Protein AF-Q4RQP5-F1 (afdb_monomer)

Solvent-accessible surface area (backbone atoms only — not comparable to full-atom values): 4396 Å² total; per-residue (Å²): 135,56,73,66,57,52,53,52,50,34,48,72,21,54,94,40,76,46,77,50,75,52,92,71,77,99,53,97,56,56,68,56,53,52,51,52,51,48,54,50,30,53,58,16,44,19,48,68,43,65,46,54,47,89,90,54,86,48,80,71,72,90,76,73,77,74,79,81,76,116

Structure (mmCIF, N/CA/C/O backbone):
data_AF-Q4RQP5-F1
#
_entry.id   AF-Q4RQP5-F1
#
loop_
_atom_site.group_PDB
_atom_site.id
_atom_site.type_symbol
_atom_site.label_atom_id
_atom_site.label_alt_id
_atom_site.label_comp_id
_atom_site.label_asym_id
_atom_site.label_entity_id
_atom_site.label_seq_id
_atom_site.pdbx_PDB_ins_code
_atom_site.Cartn_x
_atom_site.Cartn_y
_atom_site.Cartn_z
_atom_site.occupancy
_atom_site.B_iso_or_equiv
_atom_site.auth_seq_id
_atom_site.auth_comp_id
_atom_site.auth_asym_id
_atom_site.auth_atom_id
_atom_site.pdbx_PDB_model_num
ATOM 1 N N . MET A 1 1 ? -24.106 -2.366 -11.408 1.00 68.44 1 MET A N 1
ATOM 2 C CA . MET A 1 1 ? -23.445 -2.555 -10.099 1.00 68.44 1 MET A CA 1
ATOM 3 C C . MET A 1 1 ? -24.220 -1.746 -9.079 1.00 68.44 1 MET A C 1
ATOM 5 O O . MET A 1 1 ? -24.488 -0.584 -9.365 1.00 68.44 1 MET A O 1
ATOM 9 N N . SER A 1 2 ? -24.680 -2.355 -7.987 1.00 91.81 2 SER A N 1
ATOM 10 C CA . SER A 1 2 ? -25.513 -1.655 -7.001 1.00 91.81 2 SER A CA 1
ATOM 11 C C . SER A 1 2 ? -24.658 -0.770 -6.085 1.00 91.81 2 SER A C 1
ATOM 13 O O . SER A 1 2 ? -23.451 -0.982 -5.951 1.00 91.81 2 SER A O 1
ATOM 15 N N . SER A 1 3 ? -25.270 0.222 -5.435 1.00 88.31 3 SER A N 1
ATOM 16 C CA . SER A 1 3 ? -24.592 1.052 -4.425 1.00 88.31 3 SER A CA 1
ATOM 17 C C . SER A 1 3 ? -24.024 0.214 -3.273 1.00 88.31 3 SER A C 1
ATOM 19 O O . SER A 1 3 ? -22.929 0.494 -2.790 1.00 88.31 3 SER A O 1
ATOM 21 N N . MET A 1 4 ? -24.719 -0.861 -2.891 1.00 90.38 4 MET A N 1
ATOM 22 C CA . MET A 1 4 ? -24.263 -1.824 -1.885 1.00 90.38 4 MET A CA 1
ATOM 23 C C . MET A 1 4 ? -22.986 -2.562 -2.297 1.00 90.38 4 MET A C 1
ATOM 25 O O . MET A 1 4 ? -22.135 -2.820 -1.448 1.00 90.38 4 MET A O 1
ATOM 29 N N . ASP A 1 5 ? -22.823 -2.878 -3.583 1.00 92.00 5 ASP A N 1
ATOM 30 C CA . ASP A 1 5 ? -21.614 -3.548 -4.075 1.00 92.00 5 ASP A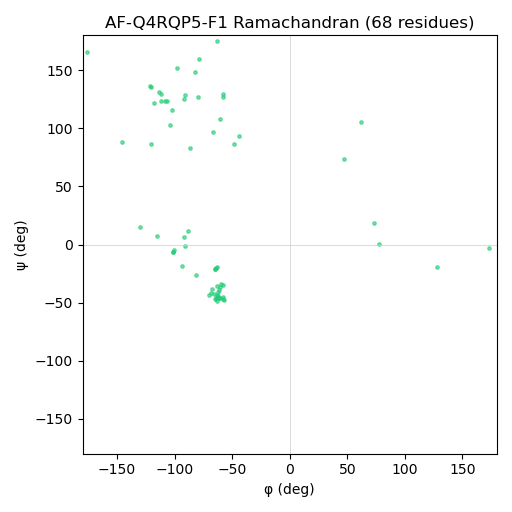 CA 1
ATOM 31 C C . ASP A 1 5 ? -20.391 -2.626 -3.973 1.00 92.00 5 ASP A C 1
ATOM 33 O O . ASP A 1 5 ? -19.307 -3.073 -3.595 1.00 92.00 5 ASP A O 1
ATOM 37 N N . LEU A 1 6 ? -20.567 -1.326 -4.246 1.00 89.31 6 LEU A N 1
ATOM 38 C CA . LEU A 1 6 ? -19.508 -0.327 -4.071 1.00 89.31 6 LEU A CA 1
ATOM 39 C C . LEU A 1 6 ? -19.118 -0.157 -2.602 1.00 89.31 6 LEU A C 1
ATOM 41 O O . LEU A 1 6 ? -17.933 -0.065 -2.293 1.00 89.31 6 LEU A O 1
ATOM 45 N N . GLU A 1 7 ? -20.102 -0.116 -1.706 1.00 91.69 7 GLU A N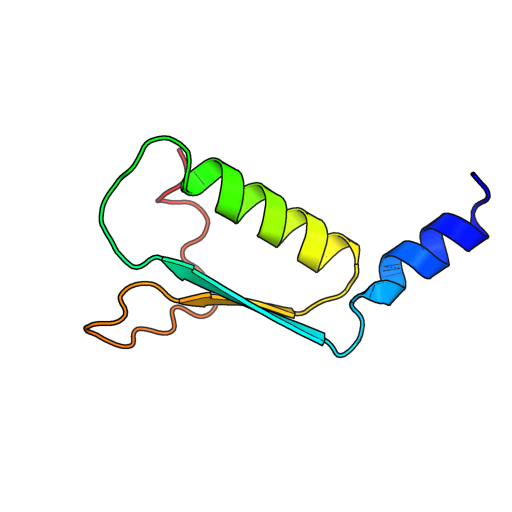 1
ATOM 46 C CA . GLU A 1 7 ? -19.857 0.024 -0.270 1.00 91.69 7 GLU A CA 1
ATOM 47 C C . GLU A 1 7 ? -19.080 -1.182 0.267 1.00 91.69 7 GLU A C 1
ATOM 49 O O . GLU A 1 7 ? -18.085 -1.036 0.975 1.00 91.69 7 GLU A O 1
ATOM 54 N N . ARG A 1 8 ? -19.463 -2.394 -0.158 1.00 91.38 8 ARG A N 1
ATOM 55 C CA . ARG A 1 8 ? -18.722 -3.615 0.175 1.00 91.38 8 ARG A CA 1
ATOM 56 C C . ARG A 1 8 ? -17.295 -3.569 -0.346 1.00 91.38 8 ARG A C 1
ATOM 58 O O . ARG A 1 8 ? -16.380 -3.881 0.410 1.00 91.38 8 ARG A O 1
ATOM 65 N N . LEU A 1 9 ? -17.102 -3.152 -1.599 1.00 91.69 9 LEU A N 1
ATOM 66 C CA . LEU A 1 9 ? -15.783 -3.025 -2.218 1.00 91.69 9 LEU A CA 1
ATOM 67 C C . LEU A 1 9 ? -14.876 -2.074 -1.421 1.00 91.69 9 LEU A C 1
ATOM 69 O O . LEU A 1 9 ? -13.739 -2.434 -1.116 1.00 91.69 9 LEU A O 1
ATOM 73 N N . LYS A 1 10 ? -15.401 -0.915 -1.010 1.00 91.81 10 LYS A N 1
ATOM 74 C CA . LYS A 1 10 ? -14.684 0.081 -0.196 1.00 91.81 10 LYS A CA 1
ATOM 75 C C . LYS A 1 10 ? -14.281 -0.416 1.191 1.00 91.81 10 LYS A C 1
ATOM 77 O O . LYS A 1 10 ? -13.387 0.158 1.794 1.00 91.81 10 LYS A O 1
ATOM 82 N N . MET A 1 11 ? -14.916 -1.475 1.688 1.00 92.06 11 MET A N 1
ATOM 83 C CA . MET A 1 11 ? -14.608 -2.075 2.988 1.00 92.06 11 MET A CA 1
ATOM 84 C C . MET A 1 11 ? -13.747 -3.339 2.880 1.00 92.06 11 MET A C 1
ATOM 86 O O . MET A 1 11 ? -13.316 -3.878 3.900 1.00 92.06 11 MET A O 1
ATOM 90 N N . THR A 1 12 ? -13.447 -3.821 1.667 1.00 94.62 12 THR A N 1
ATOM 91 C CA . THR A 1 12 ? -12.652 -5.051 1.471 1.00 94.62 12 THR A CA 1
ATOM 92 C C . THR A 1 12 ? -11.219 -4.949 1.989 1.00 94.62 12 THR A C 1
ATOM 94 O O . THR A 1 12 ? -10.593 -5.970 2.245 1.00 94.62 12 THR A O 1
ATOM 97 N N . GLY A 1 13 ? -10.678 -3.754 2.179 1.00 90.81 13 GLY A N 1
ATOM 98 C CA . GLY A 1 13 ? -9.358 -3.511 2.753 1.00 90.81 13 GLY A CA 1
ATOM 99 C C . GLY A 1 13 ? -9.378 -3.086 4.219 1.00 90.81 13 GLY A C 1
ATOM 100 O O . GLY A 1 13 ? -8.310 -3.006 4.820 1.00 90.81 13 GLY A O 1
ATOM 101 N N . ALA A 1 14 ? -10.549 -2.850 4.820 1.00 92.69 14 ALA A N 1
ATOM 102 C CA . ALA A 1 14 ? -10.648 -2.363 6.192 1.00 92.69 14 ALA A CA 1
ATOM 103 C C . ALA A 1 14 ? -9.942 -3.314 7.176 1.00 92.69 14 ALA A C 1
ATOM 105 O O . ALA A 1 14 ? -10.176 -4.524 7.180 1.00 92.69 14 ALA A O 1
ATOM 106 N N . GLY A 1 15 ? -9.037 -2.763 7.989 1.00 91.94 15 GLY A N 1
ATOM 107 C CA . GLY A 1 15 ? -8.217 -3.530 8.934 1.00 91.94 15 GLY A CA 1
ATOM 108 C C . GLY A 1 15 ? -7.033 -4.285 8.313 1.00 91.94 15 GLY A C 1
ATOM 109 O O . GLY A 1 15 ? -6.296 -4.942 9.044 1.00 91.94 15 GLY A O 1
ATOM 110 N N . ARG A 1 16 ? -6.813 -4.190 6.995 1.00 92.75 16 ARG A N 1
ATOM 111 C CA . ARG A 1 16 ? -5.665 -4.795 6.301 1.00 92.75 16 ARG A CA 1
ATOM 112 C C . ARG A 1 16 ? -4.550 -3.771 6.081 1.00 92.75 16 ARG A C 1
ATOM 114 O O . ARG A 1 16 ? -4.799 -2.572 5.940 1.00 92.75 16 ARG A O 1
ATOM 121 N N . ALA A 1 17 ? -3.319 -4.271 6.023 1.00 91.94 17 ALA A N 1
ATOM 122 C CA . ALA A 1 17 ? -2.127 -3.503 5.693 1.00 91.94 17 ALA A CA 1
ATOM 123 C C . ALA A 1 17 ? -1.447 -4.095 4.451 1.00 91.94 17 ALA A C 1
ATOM 125 O O . ALA A 1 17 ? -1.299 -5.311 4.346 1.00 91.94 17 ALA A O 1
ATOM 126 N N . ILE A 1 18 ? -1.039 -3.235 3.520 1.00 88.94 18 ILE A N 1
ATOM 127 C CA . ILE A 1 18 ? -0.328 -3.592 2.289 1.00 88.94 18 ILE A CA 1
ATOM 128 C C . ILE A 1 18 ? 1.040 -2.924 2.346 1.00 88.94 18 ILE A C 1
ATOM 130 O O . ILE A 1 18 ? 1.113 -1.704 2.437 1.00 88.94 18 ILE A O 1
ATOM 134 N N . ALA A 1 19 ? 2.113 -3.707 2.275 1.00 87.94 19 ALA A N 1
ATOM 135 C CA . ALA A 1 19 ? 3.472 -3.193 2.155 1.00 87.94 19 ALA A CA 1
ATOM 136 C C . ALA A 1 19 ? 3.986 -3.435 0.733 1.00 87.94 19 ALA A C 1
ATOM 138 O O . ALA A 1 19 ? 4.000 -4.573 0.263 1.00 87.94 19 ALA A O 1
ATOM 139 N N . VAL A 1 20 ? 4.400 -2.370 0.049 1.00 82.25 20 VAL A N 1
ATOM 140 C CA . VAL A 1 20 ? 5.027 -2.439 -1.273 1.00 82.25 20 VAL A CA 1
ATOM 141 C C . VAL A 1 20 ? 6.524 -2.268 -1.089 1.00 82.25 20 VAL A C 1
ATOM 143 O O . VAL A 1 20 ? 6.980 -1.218 -0.634 1.00 82.25 20 VAL A O 1
ATOM 146 N N . LEU A 1 21 ? 7.275 -3.312 -1.431 1.00 80.44 21 LEU A N 1
ATOM 147 C CA . LEU A 1 21 ? 8.725 -3.335 -1.335 1.00 80.44 21 LEU A CA 1
ATOM 148 C C . LEU A 1 21 ? 9.348 -3.370 -2.729 1.00 80.44 21 LEU A C 1
ATOM 150 O O . LEU A 1 21 ? 9.008 -4.228 -3.541 1.00 80.44 21 LEU A O 1
ATOM 154 N N . THR A 1 22 ? 10.294 -2.468 -2.977 1.00 73.75 22 THR A N 1
ATOM 155 C CA . THR A 1 22 ? 11.078 -2.429 -4.217 1.00 73.75 22 THR A CA 1
ATOM 156 C C . THR A 1 22 ? 12.531 -2.796 -3.921 1.00 73.75 22 THR A C 1
ATOM 158 O O . THR A 1 22 ? 13.171 -2.168 -3.078 1.00 73.75 22 THR A O 1
ATOM 161 N N . SER A 1 23 ? 13.062 -3.816 -4.600 1.00 66.19 23 SER A N 1
ATOM 162 C CA . SER A 1 23 ? 14.398 -4.374 -4.338 1.00 66.19 23 SER A CA 1
ATOM 163 C C . SER A 1 23 ? 15.543 -3.740 -5.144 1.00 66.19 23 SER A C 1
ATOM 165 O O . SER A 1 23 ? 16.682 -4.165 -4.975 1.00 66.19 23 SER A O 1
ATOM 167 N N . GLY A 1 24 ? 15.292 -2.770 -6.032 1.00 62.16 24 GLY A N 1
ATOM 168 C CA . GLY A 1 24 ? 16.329 -2.241 -6.929 1.00 62.16 24 GLY A CA 1
ATOM 169 C C . GLY A 1 24 ? 15.880 -1.071 -7.810 1.00 62.16 24 GLY A C 1
ATOM 170 O O . GLY A 1 24 ? 14.687 -0.802 -7.900 1.00 62.16 24 GLY A O 1
ATOM 171 N N . GLY A 1 25 ? 16.874 -0.386 -8.397 1.00 60.62 25 GLY A N 1
ATOM 172 C CA . GLY A 1 25 ? 16.833 0.983 -8.940 1.00 60.62 25 GLY A CA 1
ATOM 173 C C . GLY A 1 25 ? 15.894 1.279 -10.114 1.00 60.62 25 GLY A C 1
ATOM 174 O O . GLY A 1 25 ? 15.229 0.394 -10.643 1.00 60.62 25 GLY A O 1
ATOM 175 N N . ASP A 1 26 ? 15.853 2.566 -10.480 1.00 57.97 26 ASP A N 1
ATOM 176 C CA . ASP A 1 26 ? 14.853 3.223 -11.335 1.00 57.97 26 ASP A CA 1
ATOM 177 C C . ASP A 1 26 ? 14.544 2.494 -12.655 1.00 57.97 26 ASP A C 1
ATOM 179 O O . ASP A 1 26 ? 15.087 2.783 -13.719 1.00 57.97 26 ASP A O 1
ATOM 183 N N . ALA A 1 27 ? 13.603 1.556 -12.588 1.00 61.69 27 ALA A N 1
ATOM 184 C CA . ALA A 1 27 ? 12.956 0.944 -13.733 1.00 61.69 27 ALA A CA 1
ATOM 185 C C . ALA A 1 27 ? 11.683 1.719 -14.111 1.00 61.69 27 ALA A C 1
ATOM 187 O O . ALA A 1 27 ? 10.791 1.964 -13.286 1.00 61.69 27 ALA A O 1
ATOM 188 N N . GLN A 1 28 ? 11.577 2.069 -15.394 1.00 59.25 28 GLN A N 1
ATOM 189 C CA . GLN A 1 28 ? 10.417 2.752 -15.961 1.00 59.25 28 GLN A CA 1
ATOM 190 C C . GLN A 1 28 ? 9.164 1.872 -15.788 1.00 59.25 28 GLN A C 1
ATOM 192 O O . GLN A 1 28 ? 9.030 0.829 -16.419 1.00 59.25 28 GLN A O 1
ATOM 197 N N . GLY A 1 29 ? 8.260 2.273 -14.888 1.00 65.38 29 GLY A N 1
ATOM 198 C CA . GLY A 1 29 ? 7.021 1.541 -14.580 1.00 65.38 29 GLY A CA 1
ATOM 199 C C . GLY A 1 29 ? 6.793 1.243 -13.096 1.00 65.38 29 GLY A C 1
ATOM 200 O O . GLY A 1 29 ? 5.641 1.078 -12.691 1.00 65.38 29 GLY A O 1
ATOM 201 N N . MET A 1 30 ? 7.832 1.278 -12.252 1.00 73.19 30 MET A N 1
ATOM 202 C CA . MET A 1 30 ? 7.661 1.072 -10.801 1.00 73.19 30 MET A CA 1
ATOM 203 C C . MET A 1 30 ? 6.766 2.146 -10.174 1.00 73.19 30 MET A C 1
ATOM 205 O O . MET A 1 30 ? 5.865 1.833 -9.398 1.00 73.19 30 MET A O 1
ATOM 209 N N . ASN A 1 31 ? 6.917 3.396 -10.615 1.00 76.50 31 ASN A N 1
ATOM 210 C CA . ASN A 1 31 ? 6.068 4.512 -10.201 1.00 76.50 31 ASN A CA 1
ATOM 211 C C . ASN A 1 31 ? 4.589 4.288 -10.566 1.00 76.50 31 ASN A C 1
ATOM 213 O O . ASN A 1 31 ? 3.696 4.622 -9.784 1.00 76.50 31 ASN A O 1
ATOM 217 N N . ALA A 1 32 ? 4.305 3.676 -11.720 1.00 82.19 32 ALA A N 1
ATOM 218 C CA . ALA A 1 32 ? 2.937 3.363 -12.127 1.00 82.19 32 ALA A CA 1
ATOM 219 C C . ALA A 1 32 ? 2.331 2.245 -11.264 1.00 82.19 32 ALA A C 1
ATOM 221 O O . ALA A 1 32 ? 1.194 2.377 -10.806 1.00 82.19 32 ALA A O 1
ATOM 222 N N . ALA A 1 33 ? 3.101 1.190 -10.984 1.00 83.44 33 ALA A N 1
ATOM 223 C CA . ALA A 1 33 ? 2.675 0.0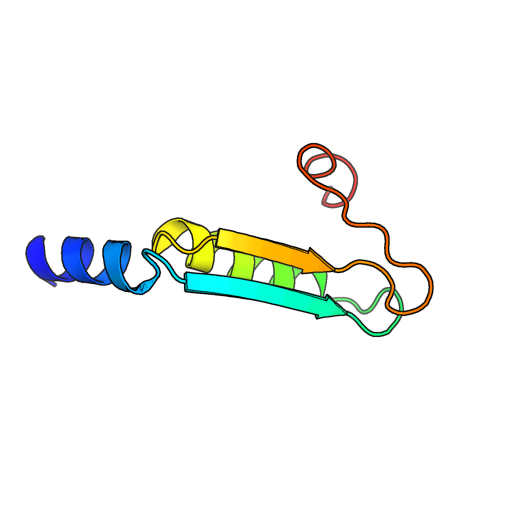89 -10.122 1.00 83.44 33 ALA A CA 1
ATOM 224 C C . ALA A 1 33 ? 2.404 0.561 -8.684 1.00 83.44 33 ALA A C 1
ATOM 226 O O . ALA A 1 33 ? 1.327 0.312 -8.143 1.00 83.44 33 ALA A O 1
ATOM 227 N N . VAL A 1 34 ? 3.331 1.325 -8.098 1.00 81.94 34 VAL A N 1
ATOM 228 C CA . VAL A 1 34 ? 3.175 1.930 -6.767 1.00 81.94 34 VAL A CA 1
ATOM 229 C C . VAL A 1 34 ? 1.929 2.810 -6.718 1.00 81.94 34 VAL A C 1
ATOM 231 O O . VAL A 1 34 ? 1.098 2.666 -5.825 1.00 81.94 34 VAL A O 1
ATOM 234 N N . ARG A 1 35 ? 1.738 3.682 -7.714 1.00 84.31 35 ARG A N 1
ATOM 235 C CA . ARG A 1 35 ? 0.567 4.563 -7.778 1.00 84.31 35 ARG A CA 1
ATOM 236 C C . ARG A 1 35 ? -0.744 3.782 -7.881 1.00 84.31 35 ARG A C 1
ATOM 238 O O . ARG A 1 35 ? -1.718 4.173 -7.239 1.00 84.31 35 ARG A O 1
ATOM 245 N N . ALA A 1 36 ? -0.785 2.710 -8.669 1.00 89.00 36 ALA A N 1
ATOM 246 C CA . ALA A 1 36 ? -1.972 1.871 -8.805 1.00 89.00 36 ALA A CA 1
ATOM 247 C C . ALA A 1 36 ? -2.322 1.171 -7.482 1.00 89.00 36 ALA A C 1
ATOM 249 O O . ALA A 1 36 ? -3.469 1.244 -7.037 1.00 89.00 36 ALA A O 1
ATOM 250 N N . VAL A 1 37 ? -1.328 0.570 -6.818 1.00 88.69 37 VAL A N 1
ATOM 251 C CA . VAL A 1 37 ? -1.516 -0.122 -5.534 1.00 88.69 37 VAL A CA 1
ATOM 252 C C . VAL A 1 37 ? -1.940 0.851 -4.438 1.00 88.69 37 VAL A C 1
ATOM 254 O O . VAL A 1 37 ? -2.912 0.581 -3.738 1.00 88.69 37 VAL A O 1
ATOM 257 N N . THR A 1 38 ? -1.288 2.009 -4.325 1.00 88.62 38 THR A N 1
ATOM 258 C CA . THR A 1 38 ? -1.644 3.023 -3.323 1.00 88.62 38 THR A CA 1
ATOM 259 C C . THR A 1 38 ? -3.067 3.531 -3.518 1.00 88.62 38 THR A C 1
ATOM 261 O O . THR A 1 38 ? -3.836 3.582 -2.560 1.00 88.62 38 THR A O 1
ATOM 264 N N . ARG A 1 39 ? -3.466 3.855 -4.757 1.00 90.94 39 ARG A N 1
ATOM 265 C CA . ARG A 1 39 ? -4.833 4.322 -5.032 1.00 90.94 39 ARG A CA 1
ATOM 266 C C . ARG A 1 39 ? -5.878 3.265 -4.707 1.00 90.94 39 ARG A C 1
ATOM 268 O O . ARG A 1 39 ? -6.874 3.589 -4.069 1.00 90.94 39 ARG A O 1
ATOM 275 N N . MET A 1 40 ? -5.657 2.022 -5.133 1.00 93.44 40 MET A N 1
ATOM 276 C CA . MET A 1 40 ? -6.615 0.949 -4.880 1.00 93.44 40 MET A CA 1
ATOM 277 C C . MET A 1 40 ? -6.681 0.600 -3.392 1.00 93.44 40 MET A C 1
ATOM 279 O O . MET A 1 40 ? -7.774 0.450 -2.860 1.00 93.44 40 MET A O 1
ATOM 283 N N . GLY A 1 41 ? -5.537 0.538 -2.706 1.00 91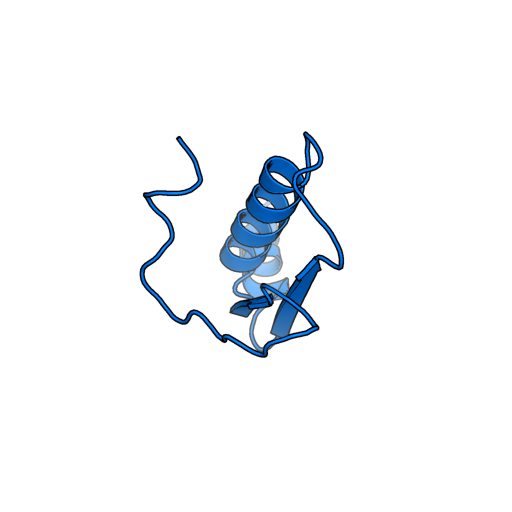.06 41 GLY A N 1
ATOM 284 C CA . GLY A 1 41 ? -5.466 0.277 -1.269 1.00 91.06 41 GLY A CA 1
ATOM 285 C C . GLY A 1 41 ? -6.252 1.302 -0.452 1.00 91.06 41 GLY A C 1
ATOM 286 O O . GLY A 1 41 ? -7.082 0.910 0.364 1.00 91.06 41 GLY A O 1
ATOM 287 N N . ILE A 1 42 ? -6.084 2.598 -0.742 1.00 89.19 42 ILE A N 1
ATOM 288 C CA . ILE A 1 42 ? -6.882 3.667 -0.117 1.00 89.19 42 ILE A CA 1
ATOM 289 C C . ILE A 1 42 ? -8.366 3.511 -0.464 1.00 89.19 42 ILE A C 1
ATOM 291 O O . ILE A 1 42 ? -9.219 3.618 0.414 1.00 89.19 42 ILE A O 1
ATOM 295 N N . TYR A 1 43 ? -8.683 3.229 -1.731 1.00 92.94 43 TYR A N 1
ATOM 296 C CA . TYR A 1 43 ? -10.063 3.070 -2.189 1.00 92.94 43 TYR A CA 1
ATOM 297 C C . TYR A 1 43 ? -10.809 1.937 -1.467 1.00 92.94 43 TYR A C 1
ATOM 299 O O . TYR A 1 43 ? -12.003 2.067 -1.210 1.00 92.94 43 TYR A O 1
ATOM 307 N N . VAL A 1 44 ? -10.113 0.856 -1.100 1.00 94.75 44 VAL A N 1
ATOM 308 C CA . VAL A 1 44 ? -10.687 -0.255 -0.323 1.00 94.75 44 VAL A CA 1
ATOM 309 C C . VAL A 1 44 ? -10.532 -0.108 1.195 1.00 94.75 44 VAL A C 1
ATOM 311 O O . VAL A 1 44 ? -10.841 -1.045 1.927 1.00 94.75 44 VAL A O 1
ATOM 314 N N . GLY A 1 45 ? -10.031 1.023 1.697 1.00 91.56 45 GLY A N 1
ATOM 315 C CA . GLY A 1 45 ? -9.858 1.253 3.135 1.00 91.56 45 GLY A CA 1
ATOM 316 C C . GLY A 1 45 ? -8.698 0.479 3.777 1.00 91.56 45 GLY A C 1
ATOM 317 O O . GLY A 1 45 ? -8.674 0.312 4.997 1.00 91.56 45 GLY A O 1
ATOM 318 N N . ALA A 1 46 ? -7.741 -0.006 2.981 1.00 92.69 46 ALA A N 1
ATOM 319 C CA . ALA A 1 46 ? -6.509 -0.613 3.478 1.00 92.69 46 ALA A CA 1
ATOM 320 C C . ALA A 1 46 ? -5.465 0.453 3.832 1.00 92.69 46 ALA A C 1
ATOM 322 O O . ALA A 1 46 ? -5.357 1.494 3.181 1.00 92.69 46 ALA A O 1
ATOM 323 N N . LYS A 1 47 ? -4.630 0.157 4.832 1.00 90.62 47 LYS A N 1
ATOM 324 C CA . LYS A 1 47 ? -3.423 0.946 5.112 1.00 90.62 47 LYS A CA 1
ATOM 325 C C . LYS A 1 47 ? -2.324 0.529 4.139 1.00 90.62 47 LYS A C 1
ATOM 327 O O . LYS A 1 47 ? -2.028 -0.658 4.034 1.00 90.62 47 LYS A O 1
ATOM 332 N N . VAL A 1 48 ? -1.720 1.480 3.433 1.00 87.81 48 VAL A N 1
ATOM 333 C CA . VAL A 1 48 ? -0.662 1.202 2.449 1.00 87.81 48 VAL A CA 1
ATOM 334 C C . VAL A 1 48 ? 0.660 1.783 2.936 1.00 87.81 48 VAL A C 1
ATOM 336 O O . VAL A 1 48 ? 0.722 2.948 3.313 1.00 87.81 48 VAL A O 1
ATOM 339 N N . TYR A 1 49 ? 1.708 0.967 2.897 1.00 85.88 49 TYR A N 1
ATOM 340 C CA . TYR A 1 49 ? 3.068 1.304 3.293 1.00 85.88 49 TYR A CA 1
ATOM 341 C C . TYR A 1 49 ? 4.015 1.088 2.116 1.00 85.88 49 TYR A C 1
ATOM 343 O O . TYR A 1 49 ? 3.935 0.076 1.418 1.00 85.88 49 TYR A O 1
ATOM 351 N N . LEU A 1 50 ? 4.927 2.030 1.910 1.00 78.31 50 LEU A N 1
ATOM 352 C CA . LEU A 1 50 ? 5.995 1.931 0.922 1.00 78.31 50 LEU A CA 1
ATOM 353 C C . LEU A 1 50 ? 7.311 1.721 1.658 1.00 78.31 50 LEU A C 1
ATOM 355 O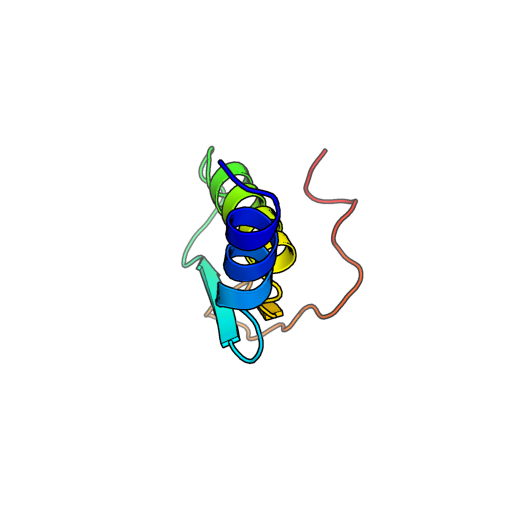 O . LEU A 1 50 ? 7.670 2.515 2.524 1.00 78.31 50 LEU A O 1
ATOM 359 N N . ILE A 1 51 ? 8.010 0.641 1.325 1.00 74.12 51 ILE A N 1
ATOM 360 C CA . ILE A 1 51 ? 9.317 0.330 1.894 1.00 74.12 51 ILE A CA 1
ATOM 361 C C . ILE A 1 51 ? 10.358 0.664 0.830 1.00 74.12 51 ILE A C 1
ATOM 363 O O . ILE A 1 51 ? 10.529 -0.066 -0.148 1.00 74.12 51 ILE A O 1
ATOM 367 N N . TYR A 1 52 ? 11.019 1.800 1.027 1.00 65.75 52 TYR A N 1
ATOM 368 C CA . TYR A 1 52 ? 12.124 2.259 0.199 1.00 65.75 52 TYR A CA 1
ATOM 369 C C . TYR A 1 52 ? 13.439 1.749 0.810 1.00 65.75 52 TYR A C 1
ATOM 371 O O . TYR A 1 52 ? 13.683 1.963 1.994 1.00 65.75 52 TYR A O 1
ATOM 379 N N . GLU A 1 53 ? 14.243 1.048 0.004 1.00 57.16 53 GLU A N 1
ATOM 380 C CA . GLU A 1 53 ? 15.528 0.412 0.352 1.00 57.16 53 GLU A CA 1
ATOM 381 C C . GLU A 1 53 ? 15.499 -0.703 1.421 1.00 57.16 53 GLU A C 1
ATOM 383 O O . GLU A 1 53 ? 15.522 -0.468 2.627 1.00 57.16 53 GLU A O 1
ATOM 388 N N . VAL A 1 54 ? 15.632 -1.961 0.976 1.00 51.03 54 VAL A N 1
ATOM 389 C CA . VAL A 1 54 ? 15.856 -3.131 1.860 1.00 51.03 54 VAL A CA 1
ATOM 390 C C . VAL A 1 54 ? 17.208 -3.057 2.595 1.00 51.03 54 VAL A C 1
ATOM 392 O O . VAL A 1 54 ? 17.388 -3.697 3.626 1.00 51.03 54 VAL A O 1
ATOM 395 N N . SER A 1 55 ? 18.170 -2.273 2.089 1.00 45.84 55 SER A N 1
ATOM 396 C CA . SER A 1 55 ? 19.505 -2.139 2.695 1.00 45.84 55 SER A CA 1
ATOM 397 C C . SER A 1 55 ? 19.552 -1.162 3.874 1.00 45.84 55 SER A C 1
ATOM 399 O O . SER A 1 55 ? 20.448 -1.282 4.710 1.00 45.84 55 SER A O 1
ATOM 401 N N . LYS A 1 56 ? 18.651 -0.177 3.929 1.00 40.84 56 LYS A N 1
ATOM 402 C CA . LYS A 1 56 ? 18.608 0.853 4.970 1.00 40.84 56 LYS A CA 1
ATOM 403 C C . LYS A 1 56 ? 17.155 1.202 5.241 1.00 40.84 56 LYS A C 1
ATOM 405 O O . LYS A 1 56 ? 16.606 2.118 4.641 1.00 40.84 56 LYS A O 1
ATOM 410 N N . SER A 1 57 ? 16.554 0.457 6.160 1.00 36.66 57 SER A N 1
ATOM 411 C CA . SER A 1 57 ? 15.201 0.641 6.679 1.00 36.66 57 SER A CA 1
ATOM 412 C C . SER A 1 57 ? 14.896 2.114 6.976 1.00 36.66 57 SER A C 1
ATOM 414 O O . SER A 1 57 ? 15.176 2.610 8.065 1.00 36.66 57 SER A O 1
ATOM 416 N N . SER A 1 58 ? 14.313 2.813 6.007 1.00 37.84 58 SER A N 1
ATOM 417 C CA . SER A 1 58 ? 13.878 4.201 6.142 1.00 37.84 58 SER A CA 1
ATOM 418 C C . SER A 1 58 ? 12.381 4.214 5.888 1.00 37.84 58 SER A C 1
ATOM 420 O O . SER A 1 58 ? 11.913 4.359 4.761 1.00 37.84 58 SER A O 1
ATOM 422 N N . VAL A 1 59 ? 11.615 3.970 6.951 1.00 45.91 59 VAL A N 1
ATOM 423 C CA . VAL A 1 59 ? 10.161 4.130 6.948 1.00 45.91 59 VAL A CA 1
ATOM 424 C C . VAL A 1 59 ? 9.881 5.620 6.781 1.00 45.91 59 VAL A C 1
ATOM 426 O O . VAL A 1 59 ? 9.941 6.382 7.743 1.00 45.91 59 VAL A O 1
ATOM 429 N N . LEU A 1 60 ? 9.613 6.050 5.551 1.00 42.91 60 LEU A N 1
ATOM 430 C CA . LEU A 1 60 ? 9.156 7.406 5.281 1.00 42.91 60 LEU A CA 1
ATOM 431 C C . LEU A 1 60 ? 7.640 7.421 5.436 1.00 42.91 60 LEU A C 1
ATOM 433 O O . LEU A 1 60 ? 6.874 7.250 4.488 1.00 42.91 60 LEU A O 1
ATOM 437 N N . LEU A 1 61 ? 7.240 7.560 6.697 1.00 44.03 61 LEU A N 1
ATOM 438 C CA . LEU A 1 61 ? 5.924 8.048 7.069 1.00 44.03 61 LEU A CA 1
ATOM 439 C C . LEU A 1 61 ? 5.742 9.445 6.463 1.00 44.03 61 LEU A C 1
ATOM 441 O O . LEU A 1 61 ? 6.615 10.296 6.588 1.00 44.03 61 LEU A O 1
ATOM 445 N N . GLU A 1 62 ? 4.609 9.619 5.785 1.00 45.75 62 GLU A N 1
ATOM 446 C CA . GLU A 1 62 ? 3.838 10.865 5.758 1.00 45.75 62 GLU A CA 1
ATOM 447 C C . GLU A 1 62 ? 4.654 12.151 5.510 1.00 45.75 62 GLU A C 1
ATOM 449 O O . GLU A 1 62 ? 4.861 12.911 6.440 1.00 45.75 62 GLU A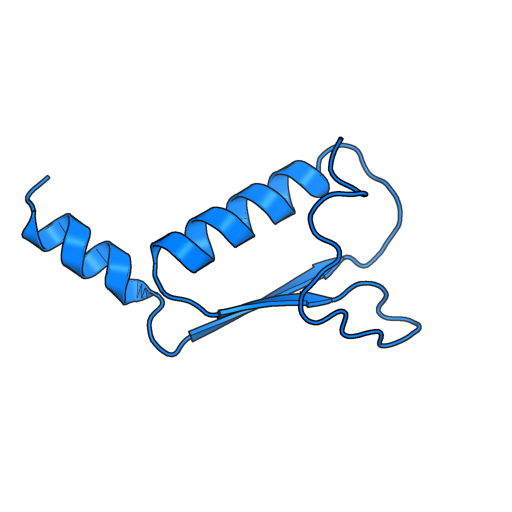 O 1
ATOM 454 N N . ASP A 1 63 ? 5.121 12.376 4.268 1.00 42.19 63 ASP A N 1
ATOM 455 C CA . ASP A 1 63 ? 5.118 13.714 3.608 1.00 42.19 63 ASP A CA 1
ATOM 456 C C . ASP A 1 63 ? 5.846 13.787 2.246 1.00 42.19 63 ASP A C 1
ATOM 458 O O . ASP A 1 63 ? 5.826 14.811 1.564 1.00 42.19 63 ASP A O 1
ATOM 462 N N . LEU A 1 64 ? 6.483 12.717 1.764 1.00 44.16 64 LEU A N 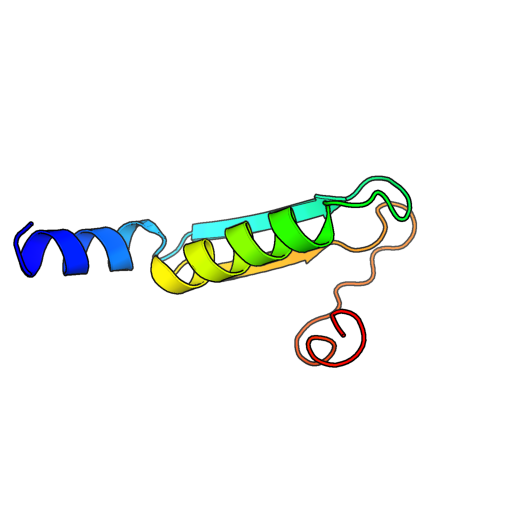1
ATOM 463 C CA . LEU A 1 64 ? 7.310 12.794 0.541 1.00 44.16 64 LEU A CA 1
ATOM 464 C C . LEU A 1 64 ? 6.567 12.562 -0.788 1.00 44.16 64 LEU A C 1
ATOM 466 O O . LEU A 1 64 ? 7.192 12.453 -1.846 1.00 44.16 64 LEU A O 1
ATOM 470 N N . ALA A 1 65 ? 5.235 12.543 -0.769 1.00 48.12 65 ALA A N 1
ATOM 471 C CA . ALA A 1 65 ? 4.413 12.280 -1.950 1.00 48.12 65 ALA A CA 1
ATOM 472 C C . ALA A 1 65 ? 4.479 13.314 -3.106 1.00 48.12 65 ALA A C 1
ATOM 474 O O . ALA A 1 65 ? 4.150 12.907 -4.223 1.00 48.12 65 ALA A O 1
ATOM 475 N N . PRO A 1 66 ? 4.885 14.596 -2.950 1.00 39.72 66 PRO A N 1
ATOM 476 C CA . PRO A 1 66 ? 4.823 1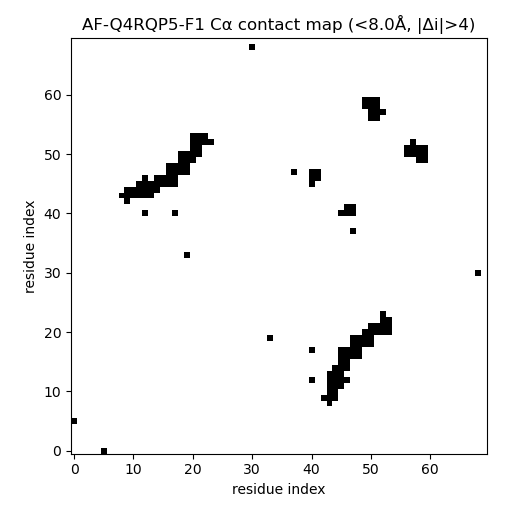5.518 -4.086 1.00 39.72 66 PRO A CA 1
ATOM 477 C C . PRO A 1 66 ? 6.109 15.644 -4.914 1.00 39.72 66 PRO A C 1
ATOM 479 O O . PRO A 1 66 ? 6.021 16.109 -6.046 1.00 39.72 66 PRO A O 1
ATOM 482 N N . ARG A 1 67 ? 7.295 15.251 -4.419 1.00 40.78 67 ARG A N 1
ATOM 483 C CA . ARG A 1 67 ? 8.567 15.614 -5.092 1.00 40.78 67 ARG A CA 1
ATOM 484 C C . ARG A 1 67 ? 9.227 14.533 -5.947 1.00 40.78 67 ARG A C 1
ATOM 486 O O . ARG A 1 67 ? 10.196 14.837 -6.627 1.00 40.78 67 ARG A O 1
ATOM 493 N N . TRP A 1 68 ? 8.695 13.313 -5.936 1.00 44.91 68 TRP A N 1
ATOM 494 C CA . TRP A 1 68 ? 9.253 12.169 -6.676 1.00 44.91 68 TRP A CA 1
ATOM 495 C C . TRP A 1 68 ? 8.327 11.644 -7.791 1.00 44.91 68 TRP A C 1
ATOM 497 O O . TRP A 1 68 ? 8.590 10.602 -8.380 1.00 44.91 68 TRP A O 1
ATOM 507 N N . PHE A 1 69 ? 7.218 12.343 -8.065 1.00 46.22 69 PHE A N 1
ATOM 508 C CA . PHE A 1 69 ? 6.159 11.914 -8.993 1.00 46.22 69 PHE A CA 1
ATOM 509 C C . PHE A 1 69 ? 5.756 12.977 -10.037 1.00 46.22 69 PHE A C 1
ATOM 511 O O . PHE A 1 69 ? 4.706 12.824 -10.671 1.00 46.22 69 PHE A O 1
ATOM 518 N N . LEU A 1 70 ? 6.573 14.021 -10.215 1.00 45.28 70 LEU A N 1
ATOM 519 C CA . LEU A 1 70 ? 6.562 14.912 -11.382 1.00 45.28 70 LEU A CA 1
ATOM 520 C C . LEU A 1 70 ? 7.865 14.730 -12.157 1.00 45.28 70 LEU A C 1
ATOM 522 O O . LEU A 1 70 ? 8.914 14.640 -11.482 1.00 45.28 70 LEU A O 1
#

Secondary structure (DSSP, 8-state):
--HHHHHHHHHTTTT-EEEEE--SS--TTHHHHHHHHHHHHHHTT-EEEEEB-TTS-B---SS-TTTS--

pLDDT: mean 73.52, std 19.66, range [36.66, 94.75]

Nearest PDB structures (foldseek):
  2pfs-assembly1_A-2  TM=6.084E-01  e=3.117E-01  Nitrosomonas europaea ATCC 19718
  6k1x-assembly1_A  TM=5.934E-01  e=5.068E-01  Rhodothermus marinus DSM 4252
  1js1-assembly1_Z  TM=4.904E-01  e=5.823E-01  Bacteroides fragilis

Foldseek 3Di:
DDPVVQVQQLQQQAPAEAEDEDADDDDPCPLVVLVVCVVSCNSNNHHYFYADDPPDGDRPPDDPPPPPND

Mean predicted aligned error: 9.87 Å

Sequence (70 aa):
MSSMDLERLKMTGAGRAIAVLTSGGDAQGMNAAVRAVTRMGIYVGAKVYLIYEVSKSSVLLEDLAPRWFL

Radius of gyration: 14.29 Å; Cα contacts (8 Å, |Δi|>4): 71; chains: 1; bounding box: 45×21×25 Å

InterPro domains:
  IPR000023 Phosphofructokinase domain [PF00365] (18-53)
  IPR022953 ATP-dependent 6-phosphofructokinase [PR00476] (20-39)
  IPR022953 ATP-dependent 6-phosphofructokinase [PR00476] (45-58)
  IPR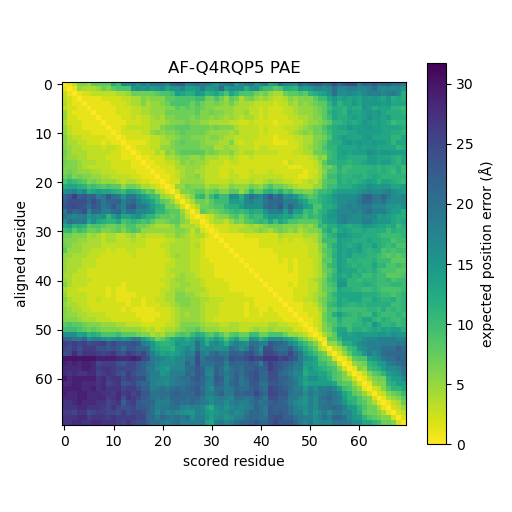035966 Phosphofructokinase superfamily [SSF53784] (12-52)

Organism: Tetraodon nigroviridis (NCBI:txid99883)